Protein AF-A0A2N9XC73-F1 (afdb_monomer_lite)

Structure (mmCIF, N/CA/C/O backbone):
data_AF-A0A2N9XC73-F1
#
_entry.id   AF-A0A2N9XC73-F1
#
loop_
_atom_site.group_PDB
_atom_site.id
_atom_site.type_symbol
_atom_site.label_atom_id
_atom_site.label_alt_id
_atom_site.label_comp_id
_atom_site.label_asym_id
_atom_site.label_entity_id
_atom_site.label_seq_id
_atom_site.pdbx_PDB_ins_code
_atom_site.Cartn_x
_atom_site.Cartn_y
_atom_site.Cartn_z
_atom_site.occupancy
_atom_site.B_iso_or_equiv
_atom_site.auth_seq_id
_atom_site.auth_comp_id
_atom_site.auth_asym_id
_atom_site.auth_atom_id
_atom_site.pdbx_PDB_model_num
ATOM 1 N N . MET A 1 1 ? -35.447 21.837 7.464 1.00 46.47 1 MET A N 1
ATOM 2 C CA . MET A 1 1 ? -34.054 21.597 7.889 1.00 46.47 1 MET A CA 1
ATOM 3 C C . MET A 1 1 ? -33.731 20.184 7.432 1.00 46.47 1 MET A C 1
ATOM 5 O O . MET A 1 1 ? -34.401 19.271 7.889 1.00 46.47 1 MET A O 1
ATOM 9 N N . ILE A 1 2 ? -32.889 20.016 6.412 1.00 51.84 2 ILE A N 1
ATOM 10 C CA . ILE A 1 2 ? -32.550 18.688 5.877 1.00 51.84 2 ILE A CA 1
ATOM 11 C C . ILE A 1 2 ? -31.284 18.252 6.610 1.00 51.84 2 ILE A C 1
ATOM 13 O O . ILE A 1 2 ? -30.218 18.817 6.378 1.00 51.84 2 ILE A O 1
ATOM 17 N N . GLU A 1 3 ? -31.414 17.310 7.540 1.00 56.97 3 GLU A N 1
ATOM 18 C CA . GLU A 1 3 ? -30.262 16.668 8.168 1.00 56.97 3 GLU A CA 1
ATOM 19 C C . GLU A 1 3 ? -29.628 15.708 7.165 1.00 56.97 3 GLU A C 1
ATOM 21 O O . GLU A 1 3 ? -30.154 14.635 6.870 1.00 56.97 3 GLU A O 1
ATOM 26 N N . VAL A 1 4 ? -28.478 16.104 6.627 1.00 63.44 4 VAL A N 1
ATOM 27 C CA . VAL A 1 4 ? -27.601 15.194 5.895 1.00 63.44 4 VAL A CA 1
ATOM 28 C C . VAL A 1 4 ? -26.881 14.347 6.941 1.00 63.44 4 VAL A C 1
ATOM 30 O O . VAL A 1 4 ? -25.910 14.795 7.551 1.00 63.44 4 VAL A O 1
ATOM 33 N N . LYS A 1 5 ? -27.374 13.129 7.192 1.00 59.47 5 LYS A N 1
ATOM 34 C CA . LYS A 1 5 ? -26.622 12.137 7.967 1.00 59.47 5 LYS A CA 1
ATOM 35 C C . LYS A 1 5 ? -25.329 11.838 7.213 1.00 59.47 5 LYS A C 1
ATOM 37 O O . LYS A 1 5 ? -25.372 11.337 6.092 1.00 59.47 5 LYS A O 1
ATOM 42 N N . LYS A 1 6 ? -24.186 12.162 7.826 1.00 57.44 6 LYS A N 1
ATOM 43 C CA . LYS A 1 6 ? -22.879 11.674 7.374 1.00 57.44 6 LYS A CA 1
ATOM 44 C C . LYS A 1 6 ? -22.988 10.144 7.295 1.00 57.44 6 LYS A C 1
ATOM 46 O O . L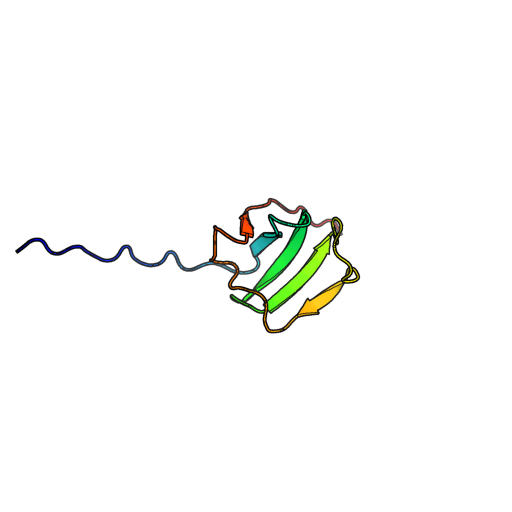YS A 1 6 ? -23.421 9.561 8.291 1.00 57.44 6 LYS A O 1
ATOM 51 N N . PRO A 1 7 ? -22.677 9.503 6.156 1.00 57.84 7 PRO A N 1
ATOM 52 C CA . PRO A 1 7 ? -22.634 8.051 6.115 1.00 57.84 7 PRO A CA 1
ATOM 53 C C . PRO A 1 7 ? -21.659 7.587 7.196 1.00 57.84 7 PRO A C 1
ATOM 55 O O . PRO A 1 7 ? -20.583 8.172 7.351 1.00 57.84 7 PRO A O 1
ATOM 58 N N . GLU A 1 8 ? -22.074 6.605 7.996 1.00 59.75 8 GLU A N 1
ATOM 59 C CA . GLU A 1 8 ? -21.173 5.950 8.937 1.00 59.75 8 GLU A CA 1
ATOM 60 C C . GLU A 1 8 ? -19.974 5.461 8.128 1.00 59.75 8 GLU A C 1
ATOM 62 O O . GLU A 1 8 ? -20.137 4.746 7.137 1.00 59.75 8 GLU A O 1
ATOM 67 N N . ALA A 1 9 ? -18.780 5.939 8.486 1.00 61.00 9 ALA A N 1
ATOM 68 C CA . ALA A 1 9 ? -17.557 5.484 7.854 1.00 61.00 9 ALA A CA 1
ATOM 69 C C . ALA A 1 9 ? -17.502 3.969 8.050 1.00 61.00 9 ALA A C 1
ATOM 71 O O . ALA A 1 9 ? -17.443 3.499 9.187 1.00 61.00 9 ALA A O 1
ATOM 72 N N . VAL A 1 10 ? -17.595 3.213 6.955 1.00 66.12 10 VAL A N 1
ATOM 73 C CA . VAL A 1 10 ? -17.434 1.762 6.995 1.00 66.12 10 VAL A CA 1
ATOM 74 C C . VAL A 1 10 ? -16.054 1.508 7.587 1.00 66.12 10 VAL A C 1
ATOM 76 O O . VAL A 1 10 ? -15.045 1.919 7.014 1.00 66.12 10 VAL A O 1
ATOM 79 N N . ALA A 1 11 ? -16.019 0.916 8.779 1.00 74.62 11 ALA A N 1
ATOM 80 C CA . ALA A 1 11 ? -14.768 0.599 9.441 1.00 74.62 11 ALA A CA 1
ATOM 81 C C . ALA A 1 11 ? -14.021 -0.420 8.574 1.00 74.62 11 ALA A C 1
ATOM 83 O O . ALA A 1 11 ? -14.549 -1.490 8.276 1.00 74.62 11 ALA A O 1
ATOM 84 N N . ILE A 1 12 ? -12.814 -0.067 8.132 1.00 82.38 12 ILE A N 1
ATOM 85 C CA . ILE A 1 12 ? -11.959 -0.992 7.393 1.00 82.38 12 ILE A CA 1
ATOM 86 C C . ILE A 1 12 ? -11.461 -2.066 8.359 1.00 82.38 12 ILE A C 1
ATOM 88 O O . ILE A 1 12 ? -10.853 -1.755 9.384 1.00 82.38 12 ILE A O 1
ATOM 92 N N . GLU A 1 13 ? -11.686 -3.326 8.001 1.00 89.19 13 GLU A N 1
ATOM 93 C CA . GLU A 1 13 ? -11.061 -4.469 8.656 1.00 89.19 13 GLU A CA 1
ATOM 94 C C . GLU A 1 13 ? -9.721 -4.762 7.977 1.00 89.19 13 GLU A C 1
ATOM 96 O O . GLU A 1 13 ? -9.660 -5.034 6.780 1.00 89.19 13 GLU A O 1
ATOM 101 N N . TYR A 1 14 ? -8.633 -4.672 8.739 1.00 92.12 14 TYR A N 1
ATOM 102 C CA . TYR A 1 14 ? -7.284 -4.962 8.258 1.00 92.12 14 TYR A CA 1
ATOM 103 C C . TYR A 1 14 ? -6.953 -6.462 8.398 1.00 92.12 14 TYR A C 1
ATOM 105 O O . TYR A 1 14 ? -7.434 -7.104 9.334 1.00 92.12 14 TYR A O 1
ATOM 113 N N . PRO A 1 15 ? -6.071 -7.022 7.546 1.00 93.94 15 PRO A N 1
ATOM 114 C CA . PRO A 1 15 ? -5.325 -6.338 6.493 1.00 93.94 15 PRO A CA 1
ATOM 115 C C . PRO A 1 15 ? -6.146 -6.100 5.220 1.00 93.94 15 PRO A C 1
ATOM 117 O O . PRO A 1 15 ? -6.997 -6.909 4.865 1.00 93.94 15 PRO A O 1
ATOM 120 N N . VAL A 1 16 ? -5.828 -5.028 4.487 1.00 95.19 16 VAL A N 1
ATOM 121 C CA . VAL A 1 16 ? -6.405 -4.761 3.158 1.00 95.19 16 VAL A CA 1
ATOM 122 C C . VAL A 1 16 ? -5.323 -4.635 2.103 1.00 95.19 16 VAL A C 1
ATOM 124 O O . VAL A 1 16 ? -4.279 -4.025 2.331 1.00 95.19 16 VAL A O 1
ATOM 127 N N . ALA A 1 17 ? -5.578 -5.203 0.930 1.00 96.56 17 ALA A N 1
ATOM 128 C CA . ALA A 1 17 ? -4.695 -5.066 -0.213 1.00 96.56 17 ALA A CA 1
ATOM 129 C C . ALA A 1 17 ? -5.186 -3.942 -1.127 1.00 96.56 17 ALA A C 1
ATOM 131 O O . ALA A 1 17 ? -6.362 -3.862 -1.493 1.00 96.56 17 ALA A O 1
ATOM 132 N N . ARG A 1 18 ? -4.260 -3.063 -1.499 1.00 97.50 18 ARG A N 1
ATOM 133 C CA . ARG A 1 18 ? -4.515 -1.949 -2.408 1.00 97.50 18 ARG A CA 1
ATOM 134 C C . ARG A 1 18 ? -3.449 -1.904 -3.487 1.00 97.50 18 ARG A C 1
ATOM 136 O O . ARG A 1 18 ? -2.271 -2.132 -3.207 1.00 97.50 18 ARG A O 1
ATOM 143 N N . ARG A 1 19 ? -3.857 -1.570 -4.708 1.00 97.69 19 ARG A N 1
ATOM 144 C CA . ARG A 1 19 ? -2.951 -1.277 -5.821 1.00 97.69 19 ARG A CA 1
ATOM 145 C C . ARG A 1 19 ? -2.837 0.235 -6.001 1.00 97.69 19 ARG A C 1
ATOM 147 O O . ARG A 1 19 ? -3.847 0.934 -6.013 1.00 97.69 19 ARG A O 1
ATOM 154 N N . TYR A 1 20 ? -1.615 0.744 -6.105 1.00 96.75 20 TYR A N 1
ATOM 155 C CA . TYR A 1 20 ? -1.355 2.146 -6.393 1.00 96.75 20 TYR A CA 1
ATOM 156 C C . TYR A 1 20 ? -1.642 2.401 -7.870 1.00 96.75 20 TYR A C 1
ATOM 158 O O . TYR A 1 20 ? -1.068 1.744 -8.742 1.00 96.75 20 TYR A O 1
ATOM 166 N N . ARG A 1 21 ? -2.525 3.357 -8.169 1.00 96.94 21 ARG A N 1
ATOM 167 C CA . ARG A 1 21 ? -2.984 3.601 -9.546 1.00 96.94 21 ARG A CA 1
ATOM 168 C C . ARG A 1 21 ? -1.878 4.078 -10.493 1.00 96.94 21 ARG A C 1
ATOM 170 O O . ARG A 1 21 ? -1.992 3.878 -11.697 1.00 96.94 21 ARG A O 1
ATOM 177 N N . SER A 1 22 ? -0.836 4.726 -9.964 1.00 95.38 22 SER A N 1
ATOM 178 C CA . SER A 1 22 ? 0.213 5.365 -10.772 1.00 95.38 22 SER A CA 1
ATOM 179 C C . SER A 1 22 ? 1.236 4.369 -11.332 1.00 95.38 22 SER A C 1
ATOM 181 O O . SER A 1 22 ? 1.540 4.405 -12.522 1.00 95.38 22 SER A O 1
ATOM 183 N N . ASP A 1 23 ? 1.760 3.467 -10.494 1.00 94.25 23 ASP A N 1
ATOM 184 C CA . ASP A 1 23 ? 2.852 2.547 -10.862 1.00 94.25 23 ASP A CA 1
ATOM 185 C C . ASP A 1 23 ? 2.480 1.055 -10.740 1.00 94.25 23 ASP A C 1
ATOM 187 O O . ASP A 1 23 ? 3.290 0.178 -11.054 1.00 94.25 23 ASP A O 1
ATOM 191 N N . GLY A 1 24 ? 1.249 0.746 -10.316 1.00 95.94 24 GLY A N 1
ATOM 192 C CA . GLY A 1 24 ? 0.751 -0.621 -10.173 1.00 95.94 24 GLY A CA 1
ATOM 193 C C . GLY A 1 24 ? 1.308 -1.379 -8.966 1.00 95.94 24 GLY A C 1
ATOM 194 O O . GLY A 1 24 ? 1.063 -2.582 -8.852 1.00 95.94 24 GLY A O 1
ATOM 195 N N . MET A 1 25 ? 2.041 -0.717 -8.067 1.00 96.12 25 MET A N 1
ATOM 196 C CA . MET A 1 25 ? 2.532 -1.312 -6.826 1.00 96.12 25 MET A CA 1
ATOM 197 C C . MET A 1 25 ? 1.370 -1.822 -5.968 1.00 96.12 25 MET A C 1
ATOM 199 O O . MET A 1 25 ? 0.380 -1.120 -5.784 1.00 96.12 25 MET A O 1
ATOM 203 N N . ILE A 1 26 ? 1.490 -3.023 -5.402 1.00 96.94 26 ILE A N 1
ATOM 204 C CA . ILE A 1 26 ? 0.501 -3.581 -4.473 1.00 96.94 26 ILE A CA 1
ATOM 205 C C . ILE A 1 26 ? 1.072 -3.553 -3.064 1.00 96.94 26 ILE A C 1
ATOM 207 O O . ILE A 1 26 ? 2.161 -4.079 -2.809 1.00 96.94 26 ILE A O 1
ATOM 211 N N . VAL A 1 27 ? 0.300 -2.971 -2.152 1.00 97.00 27 VAL A N 1
ATOM 212 C CA . VAL A 1 27 ? 0.622 -2.851 -0.733 1.00 97.00 27 VAL A CA 1
ATOM 213 C C . VAL A 1 27 ? -0.445 -3.570 0.081 1.00 97.00 27 VAL A C 1
ATOM 215 O O . VAL A 1 27 ? -1.643 -3.369 -0.132 1.00 97.00 27 VAL A O 1
ATOM 218 N N . ILE A 1 28 ? -0.006 -4.400 1.026 1.00 96.62 28 ILE A N 1
ATOM 219 C CA . ILE A 1 28 ? -0.867 -4.916 2.092 1.00 96.62 28 ILE A CA 1
ATOM 220 C C . ILE A 1 28 ? -0.758 -3.961 3.273 1.00 96.62 28 ILE A C 1
ATOM 222 O O . ILE A 1 28 ? 0.310 -3.840 3.877 1.00 96.62 28 ILE A O 1
ATOM 226 N N . PHE A 1 29 ? -1.863 -3.299 3.589 1.00 96.31 29 PHE A N 1
ATOM 227 C CA . PHE A 1 29 ? -2.006 -2.388 4.713 1.00 96.31 29 PHE A CA 1
ATOM 228 C C . PHE A 1 29 ? -2.471 -3.139 5.960 1.00 96.31 29 PHE A C 1
ATOM 230 O O . PHE A 1 29 ? -3.405 -3.936 5.884 1.00 96.31 29 PHE A O 1
ATOM 237 N N . TRP A 1 30 ? -1.853 -2.869 7.111 1.00 94.25 30 TRP A N 1
ATOM 238 C CA . TRP A 1 30 ? -2.313 -3.329 8.437 1.00 94.25 30 TRP A CA 1
ATOM 239 C C . TRP A 1 30 ? -2.823 -2.184 9.320 1.00 94.25 30 TRP A C 1
ATOM 241 O O . TRP A 1 30 ? -3.312 -2.421 10.423 1.00 94.25 30 TRP A O 1
ATOM 251 N N . SER A 1 31 ? -2.707 -0.948 8.839 1.00 94.12 31 SER A N 1
ATOM 252 C CA . SER A 1 31 ? -3.447 0.221 9.307 1.00 94.12 31 SER A CA 1
ATOM 253 C C . SER A 1 31 ? -3.587 1.210 8.144 1.00 94.12 31 SER A C 1
ATOM 255 O O . SER A 1 31 ? -3.120 0.928 7.044 1.00 94.12 31 SER A O 1
ATOM 257 N N . GLU A 1 32 ? -4.208 2.367 8.372 1.00 94.00 32 GLU A N 1
ATOM 258 C CA . GLU A 1 32 ? -4.552 3.309 7.302 1.00 94.00 32 GLU A CA 1
ATOM 259 C C . GLU A 1 32 ? -3.339 3.770 6.478 1.0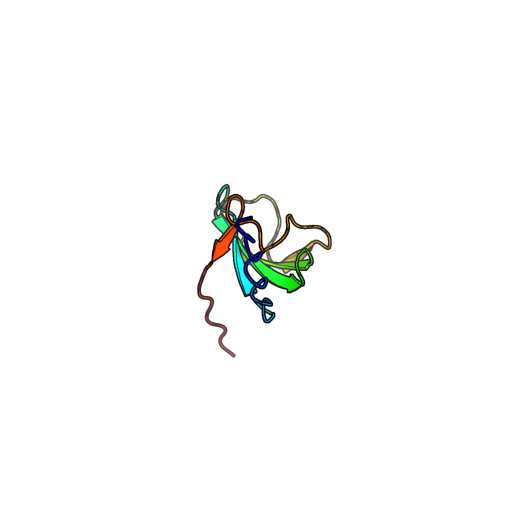0 94.00 32 GLU A C 1
ATOM 261 O O . GLU A 1 32 ? -3.434 3.879 5.261 1.00 94.00 32 GLU A O 1
ATOM 266 N N . GLU A 1 33 ? -2.180 3.962 7.111 1.00 95.81 33 GLU A N 1
ATOM 267 C CA . GLU A 1 33 ? -0.964 4.473 6.458 1.00 95.81 33 GLU A CA 1
ATOM 268 C C . GLU A 1 33 ? 0.234 3.511 6.569 1.00 95.81 33 GLU A C 1
ATOM 270 O O . GLU A 1 33 ? 1.319 3.805 6.060 1.00 95.81 33 GLU A O 1
ATOM 275 N N . LEU A 1 34 ? 0.065 2.355 7.227 1.00 95.69 34 LEU A N 1
ATOM 276 C CA . LEU A 1 34 ? 1.128 1.364 7.420 1.00 95.69 34 LEU A CA 1
ATOM 277 C C . LEU A 1 34 ? 0.913 0.153 6.512 1.00 95.69 34 LEU A C 1
ATOM 279 O O . LEU A 1 34 ? -0.118 -0.520 6.598 1.00 95.69 34 LEU A O 1
ATOM 283 N N . GLY A 1 35 ? 1.914 -0.168 5.690 1.00 95.81 35 GLY A N 1
ATOM 284 C CA . GLY A 1 35 ? 1.807 -1.269 4.738 1.00 95.81 35 GLY A CA 1
ATOM 285 C C . GLY A 1 35 ? 3.138 -1.773 4.183 1.00 95.81 35 GLY A C 1
ATOM 286 O O . GLY A 1 35 ? 4.159 -1.079 4.229 1.00 95.81 35 GLY A O 1
ATOM 287 N N . THR A 1 36 ? 3.124 -3.004 3.665 1.00 96.06 36 THR A N 1
ATOM 288 C CA . THR A 1 36 ? 4.272 -3.687 3.042 1.00 96.06 36 THR A CA 1
ATOM 289 C C . THR A 1 36 ? 3.997 -3.869 1.560 1.00 96.06 36 THR A C 1
ATOM 291 O O . THR A 1 36 ? 2.922 -4.338 1.182 1.00 96.06 36 THR A O 1
ATOM 294 N N . ILE A 1 37 ? 4.987 -3.552 0.727 1.00 95.56 37 ILE A N 1
ATOM 295 C CA . ILE A 1 37 ? 4.940 -3.828 -0.709 1.00 95.56 37 ILE A CA 1
ATOM 296 C C . ILE A 1 37 ? 5.042 -5.337 -0.945 1.00 95.56 37 ILE A C 1
ATOM 298 O O . ILE A 1 37 ? 6.054 -5.954 -0.613 1.00 95.56 37 ILE A O 1
ATOM 302 N N . VAL A 1 38 ? 4.021 -5.917 -1.574 1.00 94.94 38 VAL A N 1
ATOM 303 C CA . VAL A 1 38 ? 4.005 -7.330 -2.005 1.00 94.94 38 VAL A CA 1
ATOM 304 C C . VAL A 1 38 ? 4.157 -7.490 -3.517 1.00 94.94 38 VAL A C 1
ATOM 306 O O . VAL A 1 38 ? 4.459 -8.575 -4.002 1.00 94.94 38 VAL A O 1
ATOM 309 N N . HIS A 1 39 ? 3.989 -6.402 -4.269 1.00 94.62 39 HIS A N 1
ATOM 310 C CA . HIS A 1 39 ? 4.290 -6.337 -5.694 1.00 94.62 39 HIS A CA 1
ATOM 311 C C . HIS A 1 39 ? 4.804 -4.938 -6.027 1.00 94.62 39 HIS A C 1
ATOM 313 O O . HIS A 1 39 ? 4.124 -3.96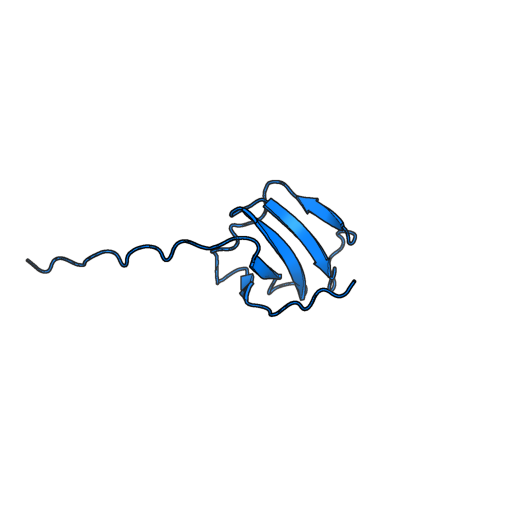0 -5.735 1.00 94.62 39 HIS A O 1
ATOM 319 N N . ALA A 1 40 ? 5.986 -4.822 -6.633 1.00 93.38 40 ALA A N 1
ATOM 320 C CA . ALA A 1 40 ? 6.597 -3.515 -6.883 1.00 93.38 40 ALA A CA 1
ATOM 321 C C . ALA A 1 40 ? 5.998 -2.764 -8.089 1.00 93.38 40 ALA A C 1
ATOM 323 O O . ALA A 1 40 ? 6.161 -1.551 -8.179 1.00 93.38 40 ALA A O 1
ATOM 324 N N . GLY A 1 41 ? 5.313 -3.444 -9.016 1.00 92.62 41 GLY A N 1
ATOM 325 C CA . GLY A 1 41 ? 4.868 -2.818 -10.264 1.00 92.62 41 GLY A CA 1
ATOM 326 C C . GLY A 1 41 ? 6.054 -2.235 -11.043 1.00 92.62 41 GLY A C 1
ATOM 327 O O . GLY A 1 41 ? 7.049 -2.928 -11.266 1.00 92.62 41 GLY A O 1
ATOM 328 N N . THR A 1 42 ? 5.967 -0.958 -11.423 1.00 94.31 42 THR A N 1
ATOM 329 C CA . THR A 1 42 ? 7.087 -0.179 -11.993 1.00 94.31 42 THR A CA 1
ATOM 330 C C . THR A 1 42 ? 7.781 0.725 -10.968 1.00 94.31 42 THR A C 1
ATOM 332 O O . THR A 1 42 ? 8.637 1.537 -11.329 1.00 94.31 42 THR A O 1
ATOM 335 N N . SER A 1 43 ? 7.433 0.588 -9.685 1.00 90.94 43 SER A N 1
ATOM 336 C CA . SER A 1 43 ? 7.989 1.395 -8.607 1.00 90.94 43 SER A CA 1
ATOM 337 C C . SER A 1 43 ? 9.482 1.144 -8.404 1.00 90.94 43 SER A C 1
ATOM 339 O O . SER A 1 43 ? 9.991 0.040 -8.590 1.00 90.94 43 SER A O 1
ATOM 341 N N . ARG A 1 44 ? 10.198 2.175 -7.942 1.00 90.31 44 ARG A N 1
ATOM 342 C CA . ARG A 1 44 ? 11.616 2.064 -7.547 1.00 90.31 44 ARG A CA 1
ATOM 343 C C . ARG A 1 44 ? 11.812 1.416 -6.175 1.00 90.31 44 ARG A C 1
ATOM 345 O O . ARG A 1 44 ? 12.946 1.132 -5.796 1.00 90.31 44 ARG A O 1
ATOM 352 N N . PHE A 1 45 ? 10.741 1.289 -5.393 1.00 89.12 45 PHE A N 1
ATOM 353 C CA . PHE A 1 45 ? 10.815 0.698 -4.065 1.00 89.12 45 PHE A CA 1
ATOM 354 C C . PHE A 1 45 ? 10.944 -0.825 -4.178 1.00 89.12 45 PHE A C 1
ATOM 356 O O . PHE A 1 45 ? 10.245 -1.437 -4.988 1.00 89.12 45 PHE A O 1
ATOM 363 N N . PRO A 1 46 ? 11.833 -1.452 -3.390 1.00 88.62 46 PRO A N 1
ATOM 364 C CA . PRO A 1 46 ? 11.973 -2.898 -3.417 1.00 88.62 46 PRO A CA 1
ATOM 365 C C . PRO A 1 46 ? 10.721 -3.576 -2.846 1.00 88.62 46 PRO A C 1
ATOM 367 O O . PRO A 1 46 ? 10.003 -3.002 -2.023 1.00 88.62 46 PRO A O 1
ATOM 370 N N . MET A 1 47 ? 10.485 -4.828 -3.251 1.00 90.75 47 MET A N 1
ATOM 371 C CA . MET A 1 47 ? 9.524 -5.690 -2.555 1.00 90.75 47 MET A CA 1
ATOM 372 C C . MET A 1 47 ? 9.900 -5.802 -1.073 1.00 90.75 47 MET A C 1
ATOM 374 O O . MET A 1 47 ? 11.061 -5.616 -0.711 1.00 90.75 47 MET A O 1
ATOM 378 N N . GLU A 1 48 ? 8.913 -6.077 -0.220 1.00 88.88 48 GLU A N 1
ATOM 379 C CA . GLU A 1 48 ? 9.060 -6.167 1.242 1.00 88.88 48 GLU A CA 1
ATOM 380 C C . GLU A 1 48 ? 9.391 -4.839 1.940 1.00 88.88 48 GLU A C 1
ATOM 382 O O . GLU A 1 48 ? 9.471 -4.789 3.171 1.00 88.88 48 GLU A O 1
ATOM 387 N N . PHE A 1 49 ? 9.526 -3.739 1.190 1.00 90.75 49 PHE A N 1
ATOM 388 C CA . PHE A 1 49 ? 9.660 -2.420 1.787 1.00 90.75 49 PHE A CA 1
ATOM 389 C C . PHE A 1 49 ? 8.416 -2.091 2.613 1.00 90.75 49 PHE A C 1
ATOM 391 O O . PHE A 1 49 ? 7.276 -2.206 2.147 1.00 90.75 49 PHE A O 1
ATOM 398 N N . LYS A 1 50 ? 8.663 -1.659 3.849 1.00 92.06 50 LYS A N 1
ATOM 399 C CA . LYS A 1 50 ? 7.644 -1.219 4.796 1.00 92.06 50 LYS A CA 1
ATOM 400 C C . LYS A 1 50 ? 7.742 0.288 4.912 1.00 92.06 50 LYS A C 1
ATOM 402 O O . LYS A 1 50 ? 8.789 0.798 5.306 1.00 92.06 50 LYS A O 1
ATOM 407 N N . ALA A 1 51 ? 6.662 0.984 4.584 1.00 86.19 51 ALA A N 1
ATOM 408 C CA . ALA A 1 51 ? 6.559 2.402 4.890 1.00 86.19 51 ALA A CA 1
ATOM 409 C C . ALA A 1 51 ? 5.594 2.597 6.052 1.00 86.19 51 ALA A C 1
ATOM 411 O O . ALA A 1 51 ? 4.573 1.913 6.151 1.00 86.19 51 ALA A O 1
ATOM 412 N N . GLU A 1 52 ? 5.934 3.555 6.911 1.00 85.81 52 GLU A N 1
ATOM 413 C CA . GLU A 1 52 ? 5.107 3.914 8.059 1.00 85.81 52 GLU A CA 1
ATOM 414 C C . GLU A 1 52 ? 4.180 5.115 7.793 1.00 85.81 52 GLU A C 1
ATOM 416 O O . GLU A 1 52 ? 3.482 5.572 8.694 1.00 85.81 52 GLU A O 1
ATOM 421 N N . ARG A 1 53 ? 4.226 5.677 6.577 1.00 91.69 53 ARG A N 1
ATOM 422 C CA . ARG A 1 53 ? 3.491 6.888 6.172 1.00 91.69 53 ARG A CA 1
ATOM 423 C C . ARG A 1 53 ? 3.133 6.856 4.687 1.00 91.69 53 ARG A C 1
ATOM 425 O O . ARG A 1 53 ? 3.602 7.686 3.906 1.00 91.69 53 ARG A O 1
ATOM 432 N N . TRP A 1 54 ? 2.376 5.849 4.278 1.00 92.31 54 TRP A N 1
ATOM 433 C CA . TRP A 1 54 ? 1.719 5.861 2.973 1.00 92.31 54 TRP A CA 1
ATOM 434 C C . TRP A 1 54 ? 0.591 6.892 2.948 1.00 92.31 54 TRP A C 1
ATOM 436 O O . TRP A 1 54 ? 0.060 7.250 3.994 1.00 92.31 54 TRP A O 1
ATOM 446 N N . THR A 1 55 ? 0.172 7.319 1.755 1.00 94.19 55 THR A N 1
ATOM 447 C CA . THR A 1 55 ? -1.155 7.930 1.613 1.00 94.19 55 THR A CA 1
ATOM 448 C C .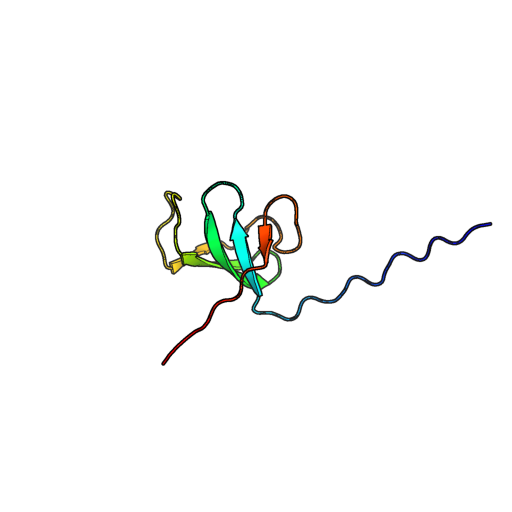 THR A 1 55 ? -2.209 6.954 2.153 1.00 94.19 55 THR A C 1
ATOM 450 O O . THR A 1 55 ? -2.115 5.769 1.808 1.00 94.19 55 THR A O 1
ATOM 453 N N . PRO A 1 56 ? -3.202 7.416 2.936 1.00 94.38 56 PRO A N 1
ATOM 454 C CA . PRO A 1 56 ? -4.252 6.577 3.502 1.00 94.38 56 PRO A CA 1
ATOM 455 C C . PRO A 1 56 ? -4.828 5.555 2.519 1.00 94.38 56 PRO A C 1
ATOM 457 O O . PRO A 1 56 ? -5.214 5.906 1.406 1.00 94.38 56 PRO A O 1
ATOM 460 N N . CYS A 1 57 ? -4.942 4.288 2.923 1.00 93.12 57 CYS A N 1
ATOM 461 C CA . CYS A 1 57 ? -5.499 3.212 2.092 1.00 93.12 57 CYS A CA 1
ATOM 462 C C . CYS A 1 57 ? -7.005 3.371 1.799 1.00 93.12 57 CYS A C 1
ATOM 464 O O . CYS A 1 57 ? -7.597 2.553 1.087 1.00 93.12 57 CYS A O 1
ATOM 466 N N . THR A 1 58 ? -7.637 4.365 2.422 1.00 93.31 58 THR A N 1
ATOM 467 C CA . THR A 1 58 ? -9.011 4.843 2.224 1.00 93.31 58 THR A CA 1
ATOM 468 C C . THR A 1 58 ? -9.134 5.801 1.036 1.00 93.31 58 THR A C 1
ATOM 470 O O . THR A 1 58 ? -10.243 6.004 0.550 1.00 93.31 58 THR A O 1
ATOM 473 N N . ASP A 1 59 ? -8.026 6.374 0.558 1.00 94.88 59 ASP A N 1
ATOM 474 C CA . ASP A 1 59 ? -8.005 7.314 -0.563 1.00 94.88 59 ASP A CA 1
ATOM 475 C C . ASP A 1 59 ? -8.177 6.568 -1.898 1.00 94.88 59 ASP A C 1
ATOM 477 O O . ASP A 1 59 ? -7.240 5.961 -2.426 1.00 94.88 59 ASP A O 1
ATOM 481 N N . GLU A 1 60 ? -9.395 6.601 -2.440 1.00 93.56 60 GLU A N 1
ATOM 482 C CA . GLU A 1 60 ? -9.760 5.923 -3.690 1.00 93.56 60 GLU A CA 1
ATOM 483 C C . GLU A 1 60 ? -9.204 6.604 -4.954 1.00 93.56 60 GLU A C 1
ATOM 485 O O . GLU A 1 60 ? -9.168 5.973 -6.021 1.00 93.56 60 GLU A O 1
ATOM 490 N N . ASP A 1 61 ? -8.734 7.854 -4.856 1.00 96.44 61 ASP A N 1
ATOM 491 C CA . ASP A 1 61 ? -8.064 8.557 -5.957 1.00 96.44 61 ASP A CA 1
ATOM 492 C C . ASP A 1 61 ? -6.623 8.060 -6.128 1.00 96.44 61 ASP A C 1
ATOM 494 O O . ASP A 1 61 ? -6.067 8.084 -7.230 1.00 96.44 61 ASP A O 1
ATOM 498 N N . VAL A 1 62 ? -6.020 7.561 -5.048 1.00 96.81 62 VAL A N 1
ATOM 499 C CA . VAL A 1 62 ? -4.653 7.025 -5.024 1.00 96.81 62 VAL A CA 1
ATOM 500 C C . VAL A 1 62 ? -4.645 5.506 -5.160 1.00 96.81 62 VAL A C 1
ATOM 502 O O . VAL A 1 62 ? -3.848 4.951 -5.926 1.00 96.81 62 VAL A O 1
ATOM 505 N N . TRP A 1 63 ? -5.547 4.833 -4.456 1.00 96.69 63 TRP A N 1
ATOM 506 C CA . TRP A 1 63 ? -5.574 3.384 -4.323 1.00 96.69 63 TRP A CA 1
ATOM 507 C C . TRP A 1 63 ? -6.805 2.772 -4.981 1.00 96.69 63 TRP A C 1
ATOM 509 O O . TRP A 1 63 ? -7.900 3.326 -4.962 1.00 96.69 63 TRP A O 1
ATOM 519 N N . GLU A 1 64 ? -6.652 1.563 -5.505 1.00 96.94 64 GLU A N 1
ATOM 520 C CA . GLU A 1 64 ? -7.777 0.721 -5.908 1.00 96.94 64 GLU A CA 1
ATOM 521 C C . GLU A 1 64 ? -7.763 -0.607 -5.135 1.00 96.94 64 GLU A C 1
ATOM 523 O O . GLU A 1 64 ? -6.686 -1.111 -4.794 1.00 96.94 64 GLU A O 1
ATOM 528 N N . PRO A 1 65 ? -8.937 -1.172 -4.797 1.00 95.56 65 PRO A N 1
ATOM 529 C CA . PRO A 1 65 ? -9.009 -2.481 -4.156 1.00 95.56 65 PRO A CA 1
ATOM 530 C C . PRO A 1 65 ? -8.459 -3.571 -5.083 1.00 95.56 65 PRO A C 1
ATOM 532 O O . PRO A 1 65 ? -8.682 -3.539 -6.294 1.00 95.56 65 PRO A O 1
ATOM 535 N N . VAL A 1 66 ? -7.757 -4.548 -4.510 1.00 95.94 66 VAL A N 1
ATOM 536 C CA . VAL A 1 66 ? -7.264 -5.722 -5.238 1.00 95.94 66 VAL A CA 1
ATOM 537 C C . VAL A 1 66 ? -7.382 -6.968 -4.369 1.00 95.94 66 VAL A C 1
ATOM 539 O O . VAL A 1 66 ? -7.091 -6.925 -3.176 1.00 95.94 66 VAL A O 1
ATOM 542 N N . ASP A 1 67 ? -7.774 -8.084 -4.974 1.00 94.62 67 ASP A N 1
ATOM 543 C CA . ASP A 1 67 ? -7.794 -9.381 -4.305 1.00 94.62 67 ASP A CA 1
ATOM 544 C C . ASP A 1 67 ? -6.406 -10.025 -4.355 1.00 94.62 67 ASP A C 1
ATOM 546 O O . ASP A 1 67 ? -5.827 -10.222 -5.427 1.00 94.62 67 ASP A O 1
ATOM 550 N N . VAL A 1 68 ? -5.870 -10.388 -3.189 1.00 91.00 68 VAL A N 1
ATOM 551 C CA . VAL A 1 68 ? -4.581 -11.078 -3.060 1.00 91.00 68 VAL A CA 1
ATOM 552 C C . VAL A 1 68 ? -4.810 -12.441 -2.424 1.00 91.00 68 VAL A C 1
ATOM 554 O O . VAL A 1 68 ? -5.419 -12.550 -1.365 1.00 91.00 68 VAL A O 1
ATOM 557 N N . HIS A 1 69 ? -4.289 -13.484 -3.066 1.00 92.12 69 HIS A N 1
ATOM 558 C CA . HIS A 1 69 ? -4.289 -14.844 -2.533 1.00 92.12 69 HIS A CA 1
ATOM 559 C C . HIS A 1 69 ? -2.895 -15.167 -1.987 1.00 92.12 69 HIS A C 1
ATOM 561 O O . HIS A 1 69 ? -1.906 -15.048 -2.711 1.00 92.12 69 HIS A O 1
ATOM 567 N N . ILE A 1 70 ? -2.819 -15.572 -0.718 1.00 85.00 70 ILE A N 1
ATOM 568 C CA . ILE A 1 70 ? -1.575 -15.962 -0.043 1.00 85.00 70 ILE A CA 1
ATOM 569 C C . ILE A 1 70 ? -1.580 -17.485 0.121 1.00 85.00 70 ILE A C 1
ATOM 571 O O . ILE A 1 70 ? -2.547 -18.046 0.634 1.00 85.00 70 ILE A O 1
ATOM 575 N N . TYR A 1 71 ? -0.504 -18.142 -0.314 1.00 88.06 71 TYR A N 1
ATOM 576 C CA . TYR A 1 71 ? -0.303 -19.591 -0.209 1.00 88.06 71 TYR A CA 1
ATOM 577 C C . TYR A 1 71 ? 0.805 -19.898 0.809 1.00 88.06 71 TYR A C 1
ATOM 579 O O . TYR A 1 71 ? 1.686 -19.062 1.021 1.00 88.0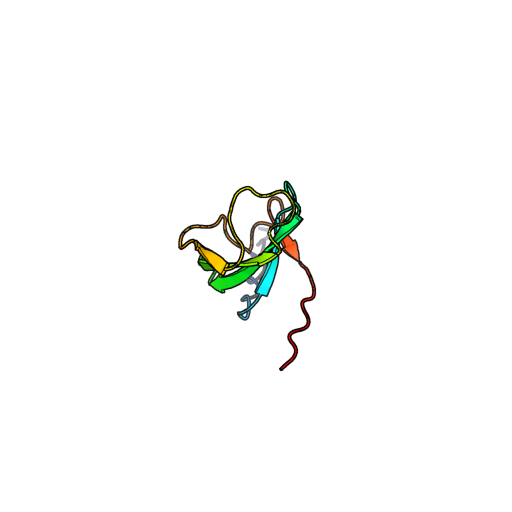6 71 TYR A O 1
ATOM 587 N N . GLY A 1 72 ? 0.769 -21.088 1.412 1.00 73.88 72 GLY A N 1
ATOM 588 C CA . GLY A 1 72 ? 1.765 -21.588 2.365 1.00 73.88 72 GLY A CA 1
ATOM 589 C C . GLY A 1 72 ? 2.041 -23.0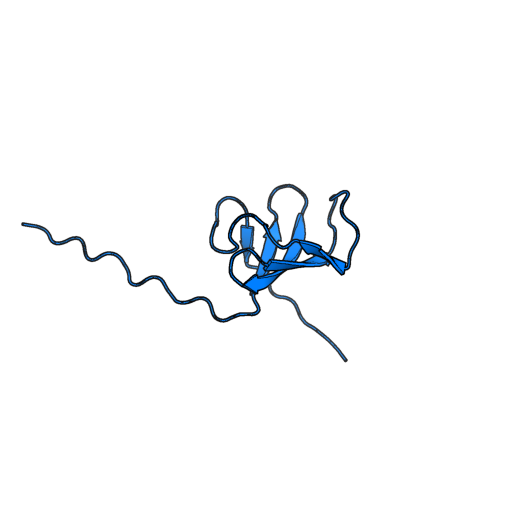69 2.175 1.00 73.88 72 GLY A C 1
ATOM 590 O O . GLY A 1 72 ? 1.176 -23.748 1.575 1.00 73.88 72 GLY A O 1
#

Secondary structure (DSSP, 8-state):
----PPPP--PPPSPEEEEETTT--EEEESSSS-EEEEE-TT-SSPTT-EES--S-TT-TTTEEE-------

Foldseek 3Di:
DDDPPDPDPPDDDDQFWKAFPPQRWIWGDRAQAWTFTCGQRRHPDDHRDIDPGHHGCPPVVGIDGDDDDDDD

pLDDT: mean 88.01, std 12.97, range [46.47, 97.69]

Sequence (72 aa):
MIEVKKPEAVAIEYPVARRYRSDGMIVIFWSEELGTIVHAGTSRFPMEFKAERWTPCTDEDVWEPVDVHIYG

Organism: NCBI:txid1196083

Radius of gyration: 14.43 Å; chains: 1; bounding box: 46×43×21 Å